Protein AF-A0AAW0KS51-F1 (afdb_monomer_lite)

InterPro domains:
  IPR001128 Cytochrome P450 [PF00067] (5-150)
  IPR036396 Cytochrome P450 superfamily [G3DSA:1.10.630.10] (1-152)
  IPR036396 Cytochrome P450 superfamily [SSF48264] (3-149)
  IPR052306 Cytochrome P450 71D [PTHR47953] (1-149)

Foldseek 3Di:
DCVVLQDLVRNDDDPSNVVVVCCCCPPQVDPVLVVVLVVLLVVLVVVLVVVVVVQPPHDDDVVVSVLLSVQLSVVCSVLVHDDPCSNVLSVLVVQLCVLVVPDDPCVVVVVPNCVCVVVVSVVSNVVSVVVNVVVVVVSVVVVVVVVVVVVD

pLDDT: mean 90.31, std 7.45, range [52.44, 97.31]

Organism: Quercus suber (NCBI:txid58331)

Structure (mmCIF, N/CA/C/O backbone):
data_AF-A0AAW0KS51-F1
#
_entry.id   AF-A0AAW0KS51-F1
#
loop_
_atom_site.group_PDB
_atom_site.id
_atom_site.type_symbol
_atom_site.label_atom_id
_atom_site.label_alt_id
_atom_site.label_comp_id
_atom_site.label_asym_id
_atom_site.label_entity_id
_atom_site.label_seq_id
_atom_site.pdbx_PDB_ins_code
_atom_site.Cartn_x
_atom_site.Cartn_y
_atom_site.Cartn_z
_atom_site.occupancy
_atom_site.B_iso_or_equiv
_atom_site.auth_seq_id
_atom_site.auth_comp_id
_atom_site.auth_asym_id
_atom_site.auth_atom_id
_atom_site.pdbx_PDB_model_num
ATOM 1 N N . MET A 1 1 ? 14.301 -4.494 -8.086 1.00 60.56 1 MET A N 1
ATOM 2 C CA . MET A 1 1 ? 13.175 -3.710 -7.550 1.00 60.56 1 MET A CA 1
ATOM 3 C C . MET A 1 1 ? 11.866 -4.490 -7.541 1.00 60.56 1 MET A C 1
ATOM 5 O O . MET A 1 1 ? 11.133 -4.382 -6.580 1.00 60.56 1 MET A O 1
ATOM 9 N N . CYS A 1 2 ? 11.551 -5.282 -8.572 1.00 71.75 2 CYS A N 1
ATOM 10 C CA . CYS A 1 2 ? 10.236 -5.938 -8.671 1.00 71.75 2 CYS A CA 1
ATOM 11 C C . CYS A 1 2 ? 10.338 -7.468 -8.703 1.00 71.75 2 CYS A C 1
ATOM 13 O O . CYS A 1 2 ? 9.654 -8.101 -9.498 1.00 71.75 2 CYS A O 1
ATOM 15 N N . TYR A 1 3 ? 11.252 -8.044 -7.910 1.00 80.56 3 TYR A N 1
ATOM 16 C CA . TYR A 1 3 ? 11.493 -9.496 -7.818 1.00 80.56 3 TYR A CA 1
ATOM 17 C C . TYR A 1 3 ? 11.541 -10.219 -9.181 1.00 80.56 3 TYR A C 1
ATOM 19 O O . TYR A 1 3 ? 10.892 -11.236 -9.388 1.00 80.56 3 TYR A O 1
ATOM 27 N N . GLY A 1 4 ? 12.267 -9.658 -10.154 1.00 79.06 4 GLY A N 1
ATOM 28 C CA . GLY A 1 4 ? 12.329 -10.233 -11.505 1.00 79.06 4 GLY A CA 1
ATOM 29 C C . GLY A 1 4 ? 11.003 -10.164 -12.275 1.00 79.06 4 GLY A C 1
ATOM 30 O O . GLY A 1 4 ? 10.691 -11.077 -13.027 1.00 79.06 4 GLY A O 1
ATOM 31 N N . ASN A 1 5 ? 10.219 -9.099 -12.076 1.00 78.50 5 ASN A N 1
ATOM 32 C CA . ASN A 1 5 ? 8.893 -8.878 -12.670 1.00 78.50 5 ASN A CA 1
ATOM 33 C C . ASN A 1 5 ? 7.836 -9.905 -12.245 1.00 78.50 5 ASN A C 1
ATOM 35 O O . ASN A 1 5 ? 6.844 -10.112 -12.937 1.00 78.50 5 ASN A O 1
ATOM 39 N N . SER A 1 6 ? 7.993 -10.502 -11.063 1.00 81.69 6 SER A N 1
ATOM 40 C CA . SER A 1 6 ? 7.001 -11.413 -10.485 1.00 81.69 6 SER A CA 1
ATOM 41 C C . SER A 1 6 ? 5.874 -10.688 -9.732 1.00 81.69 6 SER A C 1
ATOM 43 O O . SER A 1 6 ? 5.145 -11.309 -8.969 1.00 81.69 6 SER A O 1
ATOM 45 N N . GLY A 1 7 ? 5.763 -9.362 -9.847 1.00 83.12 7 GLY A N 1
ATOM 46 C CA . GLY A 1 7 ? 4.698 -8.566 -9.231 1.00 83.12 7 GLY A CA 1
ATOM 47 C C . GLY A 1 7 ? 3.655 -8.136 -10.261 1.00 83.12 7 GLY A C 1
ATOM 48 O O . GLY A 1 7 ? 3.993 -7.901 -11.413 1.00 83.12 7 GLY A O 1
ATOM 49 N N . ILE A 1 8 ? 2.395 -7.954 -9.851 1.00 88.19 8 ILE A N 1
ATOM 50 C CA . ILE A 1 8 ? 1.293 -7.613 -10.776 1.00 88.19 8 ILE A CA 1
ATOM 51 C C . ILE A 1 8 ? 1.492 -6.288 -11.542 1.00 88.19 8 ILE A C 1
ATOM 53 O O . ILE A 1 8 ? 0.947 -6.135 -12.631 1.00 88.19 8 ILE A O 1
ATOM 57 N N . VAL A 1 9 ? 2.262 -5.346 -10.984 1.00 86.44 9 VAL A N 1
ATOM 58 C CA . VAL A 1 9 ? 2.469 -4.000 -11.554 1.00 86.44 9 VAL A CA 1
ATOM 59 C C . VAL A 1 9 ? 3.377 -4.024 -12.787 1.00 86.44 9 VAL A C 1
ATOM 61 O O . VAL A 1 9 ? 3.084 -3.339 -13.758 1.00 86.44 9 VAL A O 1
ATOM 64 N N . PHE A 1 10 ? 4.448 -4.824 -12.761 1.00 86.12 10 PHE A N 1
ATOM 65 C CA . PHE A 1 10 ? 5.472 -4.863 -13.819 1.00 86.12 10 PHE A CA 1
ATOM 66 C C . PHE A 1 10 ? 5.576 -6.225 -14.520 1.00 86.12 10 PHE A C 1
ATOM 68 O O . PHE A 1 10 ? 6.444 -6.416 -15.369 1.00 86.12 10 PHE A O 1
ATOM 75 N N . ALA A 1 11 ? 4.729 -7.193 -14.157 1.00 89.94 11 ALA A N 1
ATOM 76 C CA . ALA A 1 11 ? 4.688 -8.479 -14.837 1.00 89.94 11 ALA A CA 1
ATOM 77 C C . ALA A 1 11 ? 4.209 -8.302 -16.287 1.00 89.94 11 ALA A C 1
ATOM 79 O O . ALA A 1 11 ? 3.210 -7.610 -16.513 1.00 89.94 11 ALA A O 1
ATOM 80 N N . PRO A 1 12 ? 4.868 -8.953 -17.264 1.00 91.12 12 PRO A N 1
ATOM 81 C CA . PRO A 1 12 ? 4.384 -8.966 -18.634 1.00 91.12 12 PRO A CA 1
ATOM 82 C C . PRO A 1 12 ? 3.010 -9.638 -18.695 1.00 91.12 12 PRO A C 1
ATOM 84 O O . PRO A 1 12 ? 2.682 -10.523 -17.895 1.00 91.12 12 PRO A O 1
ATOM 87 N N . TYR A 1 13 ? 2.197 -9.222 -19.660 1.00 91.88 13 TYR A N 1
ATOM 88 C CA . TYR A 1 13 ? 0.897 -9.837 -19.867 1.00 91.88 13 TYR A CA 1
ATOM 89 C C . TYR A 1 13 ? 1.054 -11.318 -20.244 1.00 91.88 13 TYR A C 1
ATOM 91 O O . TYR A 1 13 ? 1.857 -11.678 -21.100 1.00 91.88 13 TYR A O 1
ATOM 99 N N . GLY A 1 14 ? 0.268 -12.178 -19.603 1.00 93.81 14 GLY A N 1
ATOM 100 C CA . GLY A 1 14 ? 0.313 -13.623 -19.791 1.00 93.81 14 GLY A CA 1
ATOM 101 C C . GLY A 1 14 ? -0.540 -14.343 -18.754 1.00 93.81 14 GLY A C 1
ATOM 102 O O . GLY A 1 14 ? -1.277 -13.710 -17.990 1.00 93.81 14 GLY A O 1
ATOM 103 N N . ASP A 1 15 ? -0.436 -15.670 -18.700 1.00 95.50 15 ASP A N 1
ATOM 104 C CA . ASP A 1 15 ? -1.242 -16.489 -17.786 1.00 95.50 15 ASP A CA 1
ATOM 105 C C . ASP A 1 15 ? -1.038 -16.119 -16.322 1.00 95.50 15 ASP A C 1
ATOM 107 O O . ASP A 1 15 ? -2.015 -15.947 -15.592 1.00 95.50 15 ASP A O 1
ATOM 111 N N . TYR A 1 16 ? 0.213 -15.899 -15.916 1.00 92.88 16 TYR A N 1
ATOM 112 C CA . TYR A 1 16 ? 0.543 -15.459 -14.565 1.00 92.88 16 TYR A CA 1
ATOM 113 C C . TYR A 1 16 ? -0.181 -14.157 -14.194 1.00 92.88 16 TYR A C 1
ATOM 115 O O . TYR A 1 16 ? -0.902 -14.099 -13.195 1.00 92.88 16 TYR A O 1
ATOM 123 N N . TRP A 1 17 ? -0.044 -13.118 -15.024 1.00 94.75 17 TRP A N 1
ATOM 124 C CA . TRP A 1 17 ? -0.661 -11.820 -14.764 1.00 94.75 17 TRP A CA 1
ATOM 125 C C . TRP A 1 17 ? -2.191 -11.916 -14.733 1.00 94.75 17 TRP A C 1
ATOM 127 O O . TRP A 1 17 ? -2.825 -11.377 -13.823 1.00 94.75 17 TRP A O 1
ATOM 137 N N . ARG A 1 18 ? -2.796 -12.657 -15.676 1.00 95.69 18 ARG A N 1
ATOM 138 C CA . ARG A 1 18 ? -4.251 -12.881 -15.725 1.00 95.69 18 ARG A CA 1
ATOM 139 C C . ARG A 1 18 ? -4.758 -13.559 -14.454 1.00 95.69 18 ARG A C 1
ATOM 141 O O . ARG A 1 18 ? -5.756 -13.118 -13.878 1.00 95.69 18 ARG A O 1
ATOM 148 N N . GLN A 1 19 ? -4.064 -14.601 -13.997 1.00 95.31 19 GLN A N 1
ATOM 149 C CA . GLN A 1 19 ? -4.409 -15.315 -12.769 1.00 95.31 19 GLN A CA 1
ATOM 150 C C . GLN A 1 19 ? -4.272 -14.417 -11.537 1.00 95.31 19 GLN A C 1
ATOM 152 O O . GLN A 1 19 ? -5.215 -14.312 -10.750 1.00 95.31 19 GLN A O 1
ATOM 157 N N . MET A 1 20 ? -3.151 -13.705 -11.396 1.00 95.00 20 MET A N 1
ATOM 158 C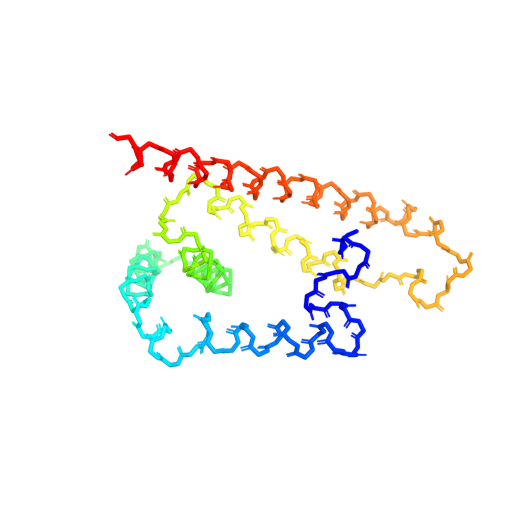 CA . MET A 1 20 ? -2.936 -12.785 -10.276 1.00 95.00 20 MET A CA 1
ATOM 159 C C . MET A 1 20 ? -3.981 -11.672 -10.243 1.00 95.00 20 MET A C 1
ATOM 161 O O . MET A 1 20 ? -4.574 -11.417 -9.194 1.00 95.00 20 MET A O 1
ATOM 165 N N . ARG A 1 21 ? -4.296 -11.068 -11.396 1.00 94.88 21 ARG A N 1
ATOM 166 C CA . ARG A 1 21 ? -5.359 -10.062 -11.510 1.00 94.88 21 ARG A CA 1
ATOM 167 C C . ARG A 1 21 ? -6.714 -10.619 -11.086 1.00 94.88 21 ARG A C 1
ATOM 169 O O . ARG A 1 21 ? -7.414 -9.972 -10.306 1.00 94.88 21 ARG A O 1
ATOM 176 N N . LYS A 1 22 ? -7.075 -11.825 -11.537 1.00 96.00 22 LYS A N 1
ATOM 177 C CA . LYS A 1 22 ? -8.324 -12.493 -11.137 1.00 96.00 22 LYS A CA 1
ATOM 178 C C . LYS A 1 22 ? -8.383 -12.721 -9.623 1.00 96.00 22 LYS A C 1
ATOM 180 O O . LYS A 1 22 ? -9.427 -12.479 -9.014 1.00 96.00 22 LYS A O 1
ATOM 185 N N . ILE A 1 23 ? -7.282 -13.141 -8.996 1.00 95.75 23 ILE A N 1
ATOM 186 C CA . ILE A 1 23 ? -7.198 -13.327 -7.537 1.00 95.75 23 ILE A CA 1
ATOM 187 C C . ILE A 1 23 ? -7.370 -11.990 -6.809 1.00 95.75 23 ILE A C 1
ATOM 189 O O . ILE A 1 23 ? -8.205 -11.900 -5.908 1.00 95.75 23 ILE A O 1
ATOM 193 N N . CYS A 1 24 ? -6.645 -10.944 -7.214 1.00 94.69 24 CYS A N 1
ATOM 194 C CA . CYS A 1 24 ? -6.753 -9.618 -6.605 1.00 94.69 24 CYS A CA 1
ATOM 195 C C . CYS A 1 24 ? -8.191 -9.089 -6.668 1.00 94.69 24 CYS A C 1
ATOM 197 O O . CYS A 1 24 ? -8.753 -8.726 -5.636 1.00 94.69 24 CYS A O 1
ATOM 199 N N . ILE A 1 25 ? -8.817 -9.118 -7.847 1.00 95.62 25 ILE A N 1
ATOM 200 C CA . ILE A 1 25 ? -10.183 -8.616 -8.034 1.00 95.62 25 ILE A CA 1
ATOM 201 C C . ILE A 1 25 ? -11.187 -9.442 -7.223 1.00 95.62 25 ILE A C 1
ATOM 203 O O . ILE A 1 25 ? -11.978 -8.888 -6.465 1.00 95.62 25 ILE A O 1
ATOM 207 N N . SER A 1 26 ? -11.142 -10.771 -7.323 1.00 95.75 26 SER A N 1
ATOM 208 C CA . SER A 1 26 ? -12.161 -11.622 -6.695 1.00 95.75 26 SER A CA 1
ATOM 209 C C . SER A 1 26 ? -12.012 -11.759 -5.177 1.00 95.75 26 SER A C 1
ATOM 211 O O . SER A 1 26 ? -13.013 -11.891 -4.475 1.00 95.75 26 SER A O 1
ATOM 213 N N . LYS A 1 27 ? -10.784 -11.750 -4.642 1.00 94.12 27 LYS A N 1
ATOM 214 C CA . LYS A 1 27 ? -10.531 -12.039 -3.219 1.00 94.12 27 LYS A CA 1
ATOM 215 C C . LYS A 1 27 ? -10.232 -10.797 -2.388 1.00 94.12 27 LYS A C 1
ATOM 217 O O . LYS A 1 27 ? -10.653 -10.751 -1.228 1.00 94.12 27 LYS A O 1
ATOM 222 N N . LEU A 1 28 ? -9.524 -9.822 -2.959 1.00 92.81 28 LEU A N 1
ATOM 223 C CA . LEU A 1 28 ? -9.029 -8.644 -2.237 1.00 92.81 28 LEU A CA 1
ATOM 224 C C . LEU A 1 28 ? -9.872 -7.395 -2.517 1.00 92.81 28 LEU A C 1
ATOM 226 O O . LEU A 1 28 ? -10.140 -6.635 -1.594 1.00 92.81 28 LEU A O 1
ATOM 230 N N . LEU A 1 29 ? -10.330 -7.217 -3.760 1.00 94.19 29 LEU A N 1
ATOM 231 C CA . LEU A 1 29 ? -11.002 -5.995 -4.223 1.00 94.19 29 LEU A CA 1
ATOM 232 C C . LEU A 1 29 ? -12.486 -6.191 -4.572 1.00 94.19 29 LEU A C 1
ATOM 234 O O . LEU A 1 29 ? -13.107 -5.302 -5.144 1.00 94.19 29 LEU A O 1
ATOM 238 N N . SER A 1 30 ? -13.081 -7.334 -4.218 1.00 96.56 30 SER A N 1
ATOM 239 C CA . SER A 1 30 ? -14.528 -7.537 -4.385 1.00 96.56 30 SER A CA 1
ATOM 240 C C . SER A 1 30 ? -15.319 -6.519 -3.556 1.00 96.56 30 SER A C 1
ATOM 242 O O . SER A 1 30 ? -14.889 -6.166 -2.456 1.00 96.56 30 SER A O 1
ATOM 244 N N . ALA A 1 31 ? -16.504 -6.113 -4.021 1.00 96.62 31 ALA A N 1
ATOM 245 C CA . ALA A 1 31 ? -17.351 -5.147 -3.312 1.00 96.62 31 ALA A CA 1
ATOM 246 C C . ALA A 1 31 ? -17.589 -5.546 -1.845 1.00 96.62 31 ALA A C 1
ATOM 248 O O . ALA A 1 31 ? -17.365 -4.747 -0.938 1.00 96.62 31 ALA A O 1
ATOM 249 N N . LYS A 1 32 ? -17.913 -6.823 -1.597 1.00 96.19 32 LYS A N 1
ATOM 250 C CA . LYS A 1 32 ? -18.082 -7.374 -0.244 1.00 96.19 32 LYS A CA 1
ATOM 251 C C . LYS A 1 32 ? -16.814 -7.237 0.608 1.00 96.19 32 LYS A C 1
ATOM 253 O O . LYS A 1 32 ? -16.891 -6.879 1.782 1.00 96.19 32 LYS A O 1
ATOM 258 N N . ARG A 1 33 ? -15.634 -7.513 0.037 1.00 95.00 33 ARG A N 1
ATOM 259 C CA . ARG A 1 33 ? -14.356 -7.371 0.755 1.00 95.00 33 ARG A CA 1
ATOM 260 C C . ARG A 1 33 ? -14.047 -5.904 1.049 1.00 95.00 33 ARG A C 1
ATOM 262 O O . ARG A 1 33 ? -13.701 -5.589 2.181 1.00 95.00 33 ARG A O 1
ATOM 269 N N . VAL A 1 34 ? -14.226 -5.010 0.080 1.00 94.38 34 VAL A N 1
ATOM 270 C CA . VAL A 1 34 ? -14.001 -3.566 0.257 1.00 94.38 34 VAL A CA 1
ATOM 271 C C . VAL A 1 34 ? -14.945 -2.987 1.313 1.00 94.38 34 VAL A C 1
ATOM 273 O O . VAL A 1 34 ? -14.511 -2.205 2.162 1.00 94.38 34 VAL A O 1
ATOM 276 N N . GLN A 1 35 ? -16.212 -3.405 1.322 1.00 95.50 35 GLN A N 1
ATOM 277 C CA . GLN A 1 35 ? -17.179 -3.023 2.354 1.00 95.50 35 GLN A CA 1
ATOM 278 C C . GLN A 1 35 ? -16.763 -3.511 3.745 1.00 95.50 35 GLN A C 1
ATOM 280 O O . GLN A 1 35 ? -16.879 -2.750 4.697 1.00 95.50 35 GLN A O 1
ATOM 285 N N . SER A 1 36 ? -16.179 -4.711 3.867 1.00 94.88 36 SER A N 1
ATOM 286 C CA . SER A 1 36 ? -15.695 -5.221 5.163 1.00 94.88 36 SER A CA 1
ATOM 287 C C . SER A 1 36 ? -14.603 -4.359 5.817 1.00 94.88 36 SER A C 1
ATOM 289 O O . SER A 1 36 ? -14.379 -4.464 7.019 1.00 94.88 36 SER A O 1
ATOM 291 N N . PHE A 1 37 ? -13.955 -3.473 5.052 1.00 94.50 37 PHE A N 1
ATOM 292 C CA . PHE A 1 37 ? -12.974 -2.509 5.555 1.00 94.50 37 PHE A CA 1
ATOM 293 C C . PHE A 1 37 ? -13.579 -1.139 5.918 1.00 94.50 37 PHE A C 1
ATOM 295 O O . PHE A 1 37 ? -12.821 -0.189 6.108 1.00 94.50 37 PHE A O 1
ATOM 302 N N . SER A 1 38 ? -14.911 -1.000 6.009 1.00 94.44 38 SER A N 1
ATOM 303 C CA . SER A 1 38 ? -15.567 0.281 6.338 1.00 94.44 38 SER A CA 1
ATOM 304 C C . SER A 1 38 ? -15.058 0.877 7.646 1.00 94.44 38 SER A C 1
ATOM 306 O O . SER A 1 38 ? -14.620 2.019 7.650 1.00 94.44 38 SER A O 1
ATOM 308 N N . ARG A 1 39 ? -14.966 0.062 8.703 1.00 94.25 39 ARG A N 1
ATOM 309 C CA . ARG A 1 39 ? -14.458 0.485 10.017 1.00 94.25 39 ARG A CA 1
ATOM 310 C C . ARG A 1 39 ? -13.041 1.056 9.957 1.00 94.25 39 ARG A C 1
ATOM 312 O O . ARG A 1 39 ? -12.737 2.013 10.653 1.00 94.25 39 ARG A O 1
ATOM 319 N N . ILE A 1 40 ? -12.175 0.487 9.111 1.00 94.69 40 ILE A N 1
ATOM 320 C CA . ILE A 1 40 ? -10.809 1.001 8.916 1.00 94.69 40 ILE A CA 1
ATOM 321 C C . ILE A 1 40 ? -10.866 2.388 8.274 1.00 94.69 40 ILE A C 1
ATOM 323 O O . ILE A 1 40 ? -10.154 3.287 8.710 1.00 94.69 40 ILE A O 1
ATOM 327 N N . ARG A 1 41 ? -11.711 2.568 7.250 1.00 94.00 41 ARG A N 1
ATOM 328 C CA . ARG A 1 41 ? -11.889 3.871 6.597 1.00 94.00 41 ARG A CA 1
ATOM 329 C C . ARG A 1 41 ? -12.458 4.904 7.557 1.00 94.00 41 ARG A C 1
ATOM 331 O O . ARG A 1 41 ? -11.911 5.991 7.624 1.00 94.00 41 ARG A O 1
ATOM 338 N N . GLU A 1 42 ? -13.501 4.559 8.302 1.00 95.88 42 GLU A N 1
ATOM 339 C CA . GLU A 1 42 ? -14.115 5.440 9.300 1.00 95.88 42 GLU A CA 1
ATOM 340 C C . GLU A 1 42 ? -13.086 5.896 10.338 1.00 95.88 42 GLU A C 1
ATOM 342 O O . GLU A 1 42 ? -12.926 7.091 10.551 1.00 95.88 42 GLU A O 1
ATOM 347 N N . GLU A 1 43 ? -12.310 4.971 10.913 1.00 95.12 43 GLU A N 1
ATOM 348 C CA . GLU A 1 43 ? -11.264 5.316 11.883 1.00 95.12 43 GLU A CA 1
ATOM 349 C C . GLU A 1 43 ? -10.214 6.261 11.275 1.00 95.12 43 GLU A C 1
ATOM 351 O O . GLU A 1 43 ? -9.842 7.265 11.879 1.00 95.12 43 GLU A O 1
ATOM 356 N N . VAL A 1 44 ? -9.713 5.959 10.074 1.00 94.31 44 VAL A N 1
ATOM 357 C CA . VAL A 1 44 ? -8.673 6.775 9.429 1.00 94.31 44 VAL A CA 1
ATOM 358 C C . VAL A 1 44 ? -9.201 8.158 9.035 1.00 94.31 44 VAL A C 1
ATOM 360 O O . VAL A 1 44 ? -8.502 9.149 9.235 1.00 94.31 44 VAL A O 1
ATOM 363 N N . VAL A 1 45 ? -10.428 8.241 8.518 1.00 95.88 45 VAL A N 1
ATOM 364 C CA . VAL A 1 45 ? -11.068 9.506 8.133 1.00 95.88 45 VAL A CA 1
ATOM 365 C C . VAL A 1 45 ? -11.386 10.356 9.361 1.00 95.88 45 VAL A C 1
ATOM 367 O O . VAL A 1 45 ? -11.116 11.551 9.336 1.00 95.88 45 VAL A O 1
ATOM 370 N N . ASN A 1 46 ? -11.869 9.762 10.453 1.00 97.31 46 ASN A N 1
ATOM 371 C CA . ASN A 1 46 ? -12.119 10.499 11.693 1.00 97.31 46 ASN A CA 1
ATOM 372 C C . ASN A 1 46 ? -10.828 11.117 12.246 1.00 97.31 46 ASN A C 1
ATOM 374 O O . ASN A 1 46 ? -10.809 12.303 12.554 1.00 97.31 46 ASN A O 1
ATOM 378 N N . ASN A 1 47 ? -9.723 10.359 12.262 1.00 94.88 47 ASN A N 1
ATOM 379 C CA . ASN A 1 47 ? -8.411 10.889 12.656 1.00 94.88 47 ASN A CA 1
ATOM 380 C C . ASN A 1 47 ? -7.938 12.031 11.734 1.00 94.88 47 ASN A C 1
ATOM 382 O O . ASN A 1 47 ? -7.262 12.960 12.178 1.00 94.88 47 ASN A O 1
ATOM 386 N N . LEU A 1 48 ? -8.253 11.960 10.435 1.00 96.19 48 LEU A N 1
ATOM 387 C CA . LEU A 1 48 ? -7.940 13.027 9.485 1.00 96.19 48 LEU A CA 1
ATOM 388 C C . LEU A 1 48 ? -8.741 14.297 9.797 1.00 96.19 48 LEU A C 1
ATOM 390 O O . LEU A 1 48 ? -8.149 15.372 9.859 1.00 96.19 48 LEU A O 1
ATOM 394 N N . VAL A 1 49 ? -10.053 14.171 10.009 1.00 96.88 49 VAL A N 1
ATOM 395 C CA . VAL A 1 49 ? -10.941 15.294 10.352 1.00 96.88 49 VAL A CA 1
ATOM 396 C C . VAL A 1 49 ? -10.505 15.940 11.663 1.00 96.88 49 VAL A C 1
ATOM 398 O O . VAL A 1 49 ? -10.317 17.151 11.694 1.00 96.88 49 VAL A O 1
ATOM 401 N N . GLU A 1 50 ? -10.248 15.141 12.699 1.00 96.88 50 GLU A N 1
ATOM 402 C CA . GLU A 1 50 ? -9.740 15.620 13.989 1.00 96.88 50 GLU A CA 1
ATOM 403 C C . GLU A 1 50 ? -8.401 16.359 13.831 1.00 96.88 50 GLU A C 1
ATOM 405 O O . GLU A 1 50 ? -8.196 17.446 14.366 1.00 96.88 50 GLU A O 1
ATOM 410 N N . SER A 1 51 ? -7.480 15.819 13.026 1.00 95.56 51 SER A N 1
ATOM 411 C CA . SER A 1 51 ? -6.206 16.490 12.762 1.00 95.56 51 SER A CA 1
ATOM 412 C C . SER A 1 51 ? -6.375 17.828 12.035 1.00 95.56 51 SER A C 1
ATOM 414 O O . SER A 1 51 ? -5.560 18.728 12.244 1.00 95.56 51 SER A O 1
ATOM 416 N N . ILE A 1 52 ? -7.380 17.954 11.164 1.00 96.06 52 ILE A N 1
ATOM 417 C CA . ILE A 1 52 ? -7.692 19.204 10.462 1.00 96.06 52 ILE A CA 1
ATOM 418 C C . ILE A 1 52 ? -8.333 20.203 11.427 1.00 96.06 52 ILE A C 1
ATOM 420 O O . ILE A 1 52 ? -7.888 21.346 11.460 1.00 96.06 52 ILE A O 1
ATOM 424 N N . SER A 1 53 ? -9.304 19.782 12.243 1.00 95.69 53 SER A N 1
ATOM 425 C CA . SER A 1 53 ? -9.964 20.669 13.211 1.00 95.69 53 SER A CA 1
ATOM 426 C C . SER A 1 53 ? -8.988 21.224 14.245 1.00 95.69 53 SER A C 1
ATOM 428 O O . SER A 1 53 ? -9.080 22.386 14.611 1.00 95.69 53 SER A O 1
ATOM 430 N N . LEU A 1 54 ? -7.999 20.429 14.666 1.00 96.19 54 LEU A N 1
ATOM 431 C CA . LEU A 1 54 ? -6.939 20.878 15.578 1.00 96.19 54 LEU A CA 1
ATOM 432 C C . LEU A 1 54 ? -5.924 21.838 14.934 1.00 96.19 54 LEU A C 1
ATOM 434 O O . LEU A 1 54 ? -5.087 22.394 15.638 1.00 96.19 54 LEU A O 1
ATOM 438 N N . SER A 1 55 ? -5.955 22.008 13.610 1.00 94.44 55 SER A N 1
ATOM 439 C CA . SER A 1 55 ? -5.041 22.891 12.872 1.00 94.44 55 SER A CA 1
ATOM 440 C C . SER A 1 55 ? -5.689 24.237 12.519 1.00 94.44 55 SER A C 1
ATOM 442 O O . SER A 1 55 ? -5.276 24.883 11.556 1.00 94.44 55 SER A O 1
ATOM 444 N N . GLU A 1 56 ? -6.726 24.649 13.252 1.00 93.12 56 GLU A N 1
ATOM 445 C CA . GLU A 1 56 ? -7.422 25.914 13.016 1.00 93.12 56 GLU A CA 1
ATOM 446 C C . GLU A 1 56 ? -6.450 27.105 13.043 1.00 93.12 56 GLU A C 1
ATOM 448 O O . GLU A 1 56 ? -5.569 27.203 13.896 1.00 93.12 56 GLU A O 1
ATOM 453 N N . GLY A 1 57 ? -6.576 27.994 12.056 1.00 92.12 57 GLY A N 1
ATOM 454 C CA . GLY A 1 57 ? -5.705 29.162 11.910 1.00 92.12 57 GLY A CA 1
ATOM 455 C C . GLY A 1 57 ? -4.289 28.868 11.394 1.00 92.12 57 GLY A C 1
ATOM 456 O O . GLY A 1 57 ? -3.532 29.811 11.171 1.00 92.12 57 GLY A O 1
ATOM 457 N N . VAL A 1 58 ? -3.923 27.602 11.149 1.00 95.50 58 VAL A N 1
ATOM 458 C CA . VAL A 1 58 ? -2.596 27.214 10.644 1.00 95.50 58 VAL A CA 1
ATOM 459 C C . VAL A 1 58 ? -2.699 26.660 9.217 1.00 95.50 58 VAL A C 1
ATOM 461 O O . VAL A 1 58 ? -3.490 25.749 8.966 1.00 95.50 58 VAL A O 1
ATOM 464 N N . PRO A 1 59 ? -1.883 27.140 8.258 1.00 95.38 59 PRO A N 1
ATOM 465 C CA . PRO A 1 59 ? -1.812 26.541 6.930 1.00 95.38 59 PRO A CA 1
ATOM 466 C C . PRO A 1 59 ? -1.406 25.063 7.000 1.00 95.38 59 PRO A C 1
ATOM 468 O O . PRO A 1 59 ? -0.389 24.711 7.599 1.00 95.38 59 PRO A O 1
ATOM 471 N N . ILE A 1 60 ? -2.176 24.191 6.346 1.00 96.00 60 ILE A N 1
ATOM 472 C CA . ILE A 1 60 ? -1.903 22.749 6.298 1.00 96.00 60 ILE A CA 1
ATOM 473 C C . ILE A 1 60 ? -1.676 22.253 4.871 1.00 96.00 60 ILE A C 1
ATOM 475 O O . ILE A 1 60 ? -2.338 22.676 3.925 1.00 96.00 60 ILE A O 1
ATOM 479 N N . ASN A 1 61 ? -0.793 21.264 4.721 1.00 96.00 61 ASN A N 1
ATOM 480 C CA . ASN A 1 61 ? -0.659 20.513 3.476 1.00 96.00 61 ASN A CA 1
ATOM 481 C C . ASN A 1 61 ? -1.723 19.405 3.412 1.00 96.00 61 ASN A C 1
ATOM 483 O O . ASN A 1 61 ? -1.515 18.280 3.879 1.00 96.00 61 ASN A O 1
ATOM 487 N N . LEU A 1 62 ? -2.887 19.732 2.849 1.00 95.50 62 LEU A N 1
ATOM 488 C CA . LEU A 1 62 ? -4.000 18.788 2.742 1.00 95.50 62 LEU A CA 1
ATOM 489 C C . LEU A 1 62 ? -3.659 17.580 1.855 1.00 95.50 62 LEU A C 1
ATOM 491 O O . LEU A 1 62 ? -4.012 16.452 2.198 1.00 95.50 62 LEU A O 1
ATOM 495 N N . SER A 1 63 ? -2.919 17.793 0.764 1.00 95.44 63 SER A N 1
ATOM 496 C CA . SER A 1 63 ? -2.487 16.725 -0.146 1.00 95.44 63 SER A CA 1
ATOM 497 C C . SER A 1 63 ? -1.656 15.666 0.576 1.00 95.44 63 SER A C 1
ATOM 499 O O . SER A 1 63 ? -1.872 14.469 0.388 1.00 95.44 63 SER A O 1
ATOM 501 N N . GLU A 1 64 ? -0.746 16.083 1.458 1.00 93.75 64 GLU A N 1
ATOM 502 C CA . GLU A 1 64 ? 0.049 15.158 2.264 1.00 93.75 64 GLU A CA 1
ATOM 503 C C . GLU A 1 64 ? -0.801 14.390 3.282 1.00 93.75 64 GLU A C 1
ATOM 505 O O . GLU A 1 64 ? -0.644 13.173 3.420 1.00 93.75 64 GLU A O 1
ATOM 510 N N . LYS A 1 65 ? -1.744 15.063 3.952 1.00 94.69 65 LYS A N 1
ATOM 511 C CA . LYS A 1 65 ? -2.656 14.408 4.902 1.00 94.69 65 LYS A CA 1
ATOM 512 C C . LYS A 1 65 ? -3.567 13.379 4.214 1.00 94.69 65 LYS A C 1
ATOM 514 O O . LYS A 1 65 ? -3.737 12.271 4.733 1.00 94.69 65 LYS A O 1
ATOM 519 N N . ILE A 1 66 ? -4.112 13.699 3.036 1.00 95.25 66 ILE A N 1
ATOM 520 C CA . ILE A 1 66 ? -4.942 12.779 2.235 1.00 95.25 66 ILE A CA 1
ATOM 521 C C . ILE A 1 66 ? -4.109 11.602 1.725 1.00 95.25 66 ILE A C 1
ATOM 523 O O . ILE A 1 66 ? -4.546 10.452 1.840 1.00 95.25 66 ILE A O 1
ATOM 527 N N . PHE A 1 67 ? -2.903 11.863 1.207 1.00 94.12 67 PHE A N 1
ATOM 528 C CA . PHE A 1 67 ? -1.972 10.816 0.784 1.00 94.12 67 PHE A CA 1
ATOM 529 C C . PHE A 1 67 ? -1.731 9.842 1.938 1.00 94.12 67 PHE A C 1
ATOM 531 O O . PHE A 1 67 ? -1.995 8.645 1.814 1.00 94.12 67 PHE A O 1
ATOM 538 N N . PHE A 1 68 ? -1.318 10.358 3.098 1.00 94.38 68 PHE A N 1
ATOM 539 C CA . PHE A 1 68 ? -1.028 9.525 4.257 1.00 94.38 68 PHE A CA 1
ATOM 540 C C . PHE A 1 68 ? -2.237 8.673 4.670 1.00 94.38 68 PHE A C 1
ATOM 542 O O . PHE A 1 68 ? -2.109 7.463 4.848 1.00 94.38 68 PHE A O 1
ATOM 549 N N . SER A 1 69 ? -3.424 9.280 4.743 1.00 94.88 69 SER A N 1
ATOM 550 C CA . SER A 1 69 ? -4.673 8.606 5.125 1.00 94.88 69 SER A CA 1
ATOM 551 C C . SER A 1 69 ? -5.073 7.500 4.139 1.00 94.88 69 SER A C 1
ATOM 553 O O . SER A 1 69 ? -5.464 6.398 4.538 1.00 94.88 69 SER A O 1
ATOM 555 N N . THR A 1 70 ? -4.910 7.743 2.839 1.00 94.75 70 THR A N 1
ATOM 556 C CA . THR A 1 70 ? -5.234 6.770 1.785 1.00 94.75 70 THR A CA 1
ATOM 557 C C . THR A 1 70 ? -4.332 5.539 1.870 1.00 94.75 70 THR A C 1
ATOM 559 O O . THR A 1 70 ? -4.813 4.403 1.912 1.00 94.75 70 THR A O 1
ATOM 562 N N . TYR A 1 71 ? -3.016 5.747 1.966 1.00 94.75 71 TYR A N 1
ATOM 563 C CA . TYR A 1 71 ? -2.057 4.644 2.046 1.00 94.75 71 TYR A CA 1
ATOM 564 C C . TYR A 1 71 ? -2.091 3.934 3.404 1.00 94.75 71 TYR A C 1
ATOM 566 O O . TYR A 1 71 ? -1.933 2.715 3.454 1.00 94.75 71 TYR A O 1
ATOM 574 N N . CYS A 1 72 ? -2.385 4.651 4.490 1.00 94.06 72 CYS A N 1
ATOM 575 C CA . CYS A 1 72 ? -2.670 4.070 5.802 1.00 94.06 72 CYS A CA 1
ATOM 576 C C . CYS A 1 72 ? -3.864 3.103 5.734 1.00 94.06 72 CYS A C 1
ATOM 578 O O . CYS A 1 72 ? -3.768 1.958 6.182 1.00 94.06 72 CYS A O 1
ATOM 580 N N . THR A 1 73 ? -4.962 3.526 5.100 1.00 94.44 73 THR A N 1
ATOM 581 C CA . THR A 1 73 ? -6.150 2.687 4.889 1.00 94.44 73 THR A CA 1
ATOM 582 C C . THR A 1 73 ? -5.798 1.413 4.120 1.00 94.44 73 THR A C 1
ATOM 584 O O . THR A 1 73 ? -6.138 0.314 4.561 1.00 94.44 73 THR A O 1
ATOM 587 N N . ALA A 1 74 ? -5.082 1.537 2.997 1.00 94.00 74 ALA A N 1
ATOM 588 C CA . ALA A 1 74 ? -4.671 0.393 2.182 1.00 94.00 74 ALA A CA 1
ATOM 589 C C . ALA A 1 74 ? -3.738 -0.563 2.949 1.00 94.00 74 ALA A C 1
ATOM 591 O O . ALA A 1 74 ? -3.924 -1.781 2.913 1.00 94.00 74 ALA A O 1
ATOM 592 N N . PHE A 1 75 ? -2.776 -0.019 3.698 1.00 94.06 75 PHE A N 1
ATOM 593 C CA . PHE A 1 75 ? -1.845 -0.784 4.525 1.00 94.06 75 PHE A CA 1
ATOM 594 C C . PHE A 1 75 ? -2.571 -1.579 5.617 1.00 94.06 75 PHE A C 1
ATOM 596 O O . PHE A 1 75 ? -2.365 -2.787 5.756 1.00 94.06 75 PHE A O 1
ATOM 603 N N . ARG A 1 76 ? -3.486 -0.933 6.351 1.00 93.50 76 ARG A N 1
ATOM 604 C CA . ARG A 1 76 ? -4.305 -1.596 7.375 1.00 93.50 76 ARG A CA 1
ATOM 605 C C . ARG A 1 76 ? -5.234 -2.644 6.776 1.00 93.50 76 ARG A C 1
ATOM 607 O O . ARG A 1 76 ? -5.375 -3.710 7.368 1.00 93.50 76 ARG A O 1
ATOM 614 N N . ALA A 1 77 ? -5.825 -2.383 5.611 1.00 93.38 77 ALA A N 1
ATOM 615 C CA . ALA A 1 77 ? -6.660 -3.357 4.912 1.00 93.38 77 ALA A CA 1
ATOM 616 C C . ALA A 1 77 ? -5.859 -4.603 4.485 1.00 93.38 77 ALA A C 1
ATOM 618 O O . ALA A 1 77 ? -6.352 -5.722 4.616 1.00 93.38 77 ALA A O 1
ATOM 619 N N . ALA A 1 78 ? -4.612 -4.427 4.034 1.00 91.81 78 ALA A N 1
ATOM 620 C CA . ALA A 1 78 ? -3.737 -5.529 3.637 1.00 91.81 78 ALA A CA 1
ATOM 621 C C . ALA A 1 78 ? -3.222 -6.354 4.832 1.00 91.81 78 ALA A C 1
ATOM 623 O O . ALA A 1 78 ? -3.125 -7.578 4.748 1.00 91.81 78 ALA A O 1
ATOM 624 N N . ILE A 1 79 ? -2.892 -5.700 5.949 1.00 90.06 79 ILE A N 1
ATOM 625 C CA . ILE A 1 79 ? -2.296 -6.349 7.133 1.00 90.06 79 ILE A CA 1
ATOM 626 C C . ILE A 1 79 ? -3.359 -6.857 8.110 1.00 90.06 79 ILE A C 1
ATOM 628 O O . ILE A 1 79 ? -3.108 -7.785 8.877 1.00 90.06 79 ILE A O 1
ATOM 632 N N . GLY A 1 80 ? -4.547 -6.256 8.096 1.00 86.81 80 GLY A N 1
ATOM 633 C CA . GLY A 1 80 ? -5.674 -6.594 8.964 1.00 86.81 80 GLY A CA 1
ATOM 634 C C . GLY A 1 80 ? -5.587 -6.024 10.383 1.00 86.81 80 GLY A C 1
ATOM 635 O O . GLY A 1 80 ? -6.422 -6.363 11.217 1.00 86.81 80 GLY A O 1
ATOM 636 N N . LYS A 1 81 ? -4.583 -5.193 10.692 1.00 83.56 81 LYS A N 1
ATOM 637 C CA . LYS A 1 81 ? -4.432 -4.521 11.995 1.00 83.56 81 LYS A CA 1
ATOM 638 C C . LYS A 1 81 ? -3.551 -3.277 11.884 1.00 83.56 81 LYS A C 1
ATOM 640 O O . LYS A 1 81 ? -2.680 -3.205 11.018 1.00 83.56 81 LYS A O 1
ATOM 645 N N . LYS A 1 82 ? -3.710 -2.358 12.838 1.00 84.94 82 LYS A N 1
ATOM 646 C CA . LYS A 1 82 ? -2.740 -1.287 13.098 1.00 84.94 82 LYS A CA 1
ATOM 647 C C . LYS A 1 82 ? -1.409 -1.903 13.540 1.00 84.94 82 LYS A C 1
ATOM 649 O O . LYS A 1 82 ? -1.388 -2.867 14.313 1.00 84.94 82 LYS A O 1
ATOM 654 N N . CYS A 1 83 ? -0.291 -1.385 13.041 1.00 86.94 83 CYS A N 1
ATOM 655 C CA . CYS A 1 83 ? 1.033 -1.839 13.463 1.00 86.94 83 CYS A CA 1
ATOM 656 C C . CYS A 1 83 ? 2.065 -0.708 13.446 1.00 86.94 83 CYS A C 1
ATOM 658 O O . CYS A 1 83 ? 1.868 0.322 12.805 1.00 86.94 83 CYS A O 1
ATOM 660 N N . LYS A 1 84 ? 3.186 -0.922 14.145 1.00 90.62 84 LYS A N 1
ATOM 661 C CA . LYS A 1 84 ? 4.255 0.076 14.313 1.00 90.62 84 LYS A CA 1
ATOM 662 C C . LYS A 1 84 ? 4.884 0.553 12.997 1.00 90.62 84 LYS A C 1
ATOM 664 O O . LYS A 1 84 ? 5.393 1.662 12.944 1.00 90.62 84 LYS A O 1
ATOM 669 N N . TYR A 1 85 ? 4.816 -0.262 11.944 1.00 92.69 85 TYR A N 1
ATOM 670 C CA . TYR A 1 85 ? 5.438 0.037 10.654 1.00 92.69 85 TYR A CA 1
ATOM 671 C C . TYR A 1 85 ? 4.596 0.947 9.754 1.00 92.69 85 TYR A C 1
ATOM 673 O O . TYR A 1 85 ? 5.064 1.326 8.693 1.00 92.69 85 TYR A O 1
ATOM 681 N N . GLU A 1 86 ? 3.367 1.299 10.135 1.00 90.75 86 GLU A N 1
ATOM 682 C CA . GLU A 1 86 ? 2.428 2.019 9.265 1.00 90.75 86 GLU A CA 1
ATOM 683 C C . GLU A 1 86 ? 2.983 3.344 8.733 1.00 90.75 86 GLU A C 1
ATOM 685 O O . GLU A 1 86 ? 3.022 3.550 7.523 1.00 90.75 86 GLU A O 1
ATOM 690 N N . LYS A 1 87 ? 3.474 4.220 9.620 1.00 92.12 87 LYS A N 1
ATOM 691 C CA . LYS A 1 87 ? 4.025 5.520 9.208 1.00 92.12 87 LYS A CA 1
ATOM 692 C C . LYS A 1 87 ? 5.267 5.360 8.330 1.00 92.12 87 LYS A C 1
ATOM 694 O O . LYS A 1 87 ? 5.383 6.013 7.296 1.00 92.12 87 LYS A O 1
ATOM 699 N N . GLU A 1 88 ? 6.175 4.476 8.741 1.00 95.06 88 GLU A N 1
ATOM 700 C CA . GLU A 1 88 ? 7.424 4.209 8.025 1.00 95.06 88 GLU A CA 1
ATOM 701 C C . GLU A 1 88 ? 7.150 3.620 6.637 1.00 95.06 88 GLU A C 1
ATOM 703 O O . GLU A 1 88 ? 7.703 4.090 5.649 1.00 95.06 88 GLU A O 1
ATOM 708 N N . PHE A 1 89 ? 6.240 2.651 6.539 1.00 93.62 89 PHE A N 1
ATOM 709 C CA . PHE A 1 89 ? 5.879 2.012 5.279 1.00 93.62 89 PHE A CA 1
ATOM 710 C C . PHE A 1 89 ? 5.236 3.000 4.305 1.00 93.62 89 PHE A C 1
ATOM 712 O O . PHE A 1 89 ? 5.625 3.044 3.144 1.00 93.62 89 PHE A O 1
ATOM 719 N N . VAL A 1 90 ? 4.294 3.833 4.763 1.00 9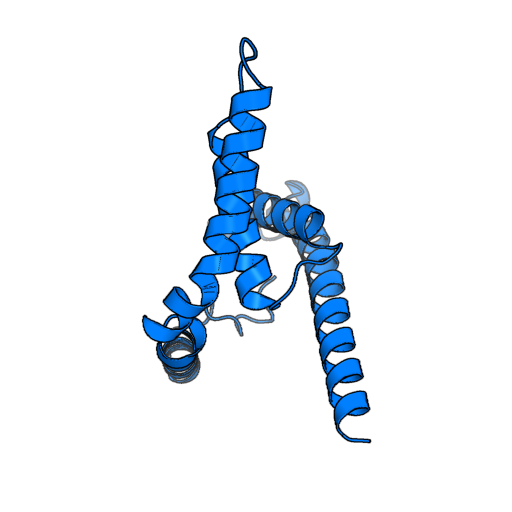3.69 90 VAL A N 1
ATOM 720 C CA . VAL A 1 90 ? 3.668 4.857 3.907 1.00 93.69 90 VAL A CA 1
ATOM 721 C C . VAL A 1 90 ? 4.705 5.860 3.389 1.00 93.69 90 VAL A C 1
ATOM 723 O O . VAL A 1 90 ? 4.660 6.238 2.218 1.00 93.69 90 VAL A O 1
ATOM 726 N N . SER A 1 91 ? 5.674 6.245 4.224 1.00 94.62 91 SER A N 1
ATOM 727 C CA . SER A 1 91 ? 6.788 7.107 3.810 1.00 94.62 91 SER A CA 1
ATOM 728 C C . SER A 1 91 ? 7.679 6.438 2.756 1.00 94.62 91 SER A C 1
ATOM 730 O O . SER A 1 91 ? 7.972 7.039 1.725 1.00 94.62 91 SER A O 1
ATOM 732 N N . LEU A 1 92 ? 8.033 5.161 2.948 1.00 95.12 92 LEU A N 1
ATOM 733 C CA . LEU A 1 92 ? 8.814 4.392 1.971 1.00 95.12 92 LEU A CA 1
ATOM 734 C C . LEU A 1 92 ? 8.075 4.226 0.638 1.00 95.12 92 LEU A C 1
ATOM 736 O O . LEU A 1 92 ? 8.701 4.285 -0.416 1.00 95.12 92 LEU A O 1
ATOM 740 N N . ILE A 1 93 ? 6.750 4.059 0.663 1.00 92.19 93 ILE A N 1
ATOM 741 C CA . ILE A 1 93 ? 5.930 4.018 -0.554 1.00 92.19 93 ILE A CA 1
ATOM 742 C C . ILE A 1 93 ? 5.954 5.367 -1.280 1.00 92.19 93 ILE A C 1
ATOM 744 O O . ILE A 1 93 ? 6.125 5.391 -2.497 1.00 92.19 93 ILE A O 1
ATOM 748 N N . LYS A 1 94 ? 5.843 6.489 -0.554 1.00 93.56 94 LYS A N 1
ATOM 749 C CA . LYS A 1 94 ? 5.995 7.835 -1.133 1.00 93.56 94 LYS A CA 1
ATOM 750 C C . LYS A 1 94 ? 7.361 7.989 -1.803 1.00 93.56 94 LYS A C 1
ATOM 752 O O . LYS A 1 94 ? 7.424 8.405 -2.952 1.00 93.56 94 LYS A O 1
ATOM 757 N N . GLU A 1 95 ? 8.433 7.585 -1.122 1.00 93.31 95 GLU A N 1
ATOM 758 C CA . GLU A 1 95 ? 9.798 7.620 -1.658 1.00 93.31 95 GLU A CA 1
ATOM 759 C C . GLU A 1 95 ? 9.951 6.727 -2.901 1.00 93.31 95 GLU A C 1
ATOM 761 O O . GLU A 1 95 ? 10.527 7.164 -3.894 1.00 93.31 95 GLU A O 1
ATOM 766 N N . MET A 1 96 ? 9.378 5.516 -2.901 1.00 89.94 96 MET A N 1
ATOM 767 C CA . MET A 1 96 ? 9.368 4.646 -4.084 1.00 89.94 96 MET A CA 1
ATOM 768 C C . MET A 1 96 ? 8.664 5.288 -5.278 1.00 89.94 96 MET A C 1
ATOM 770 O O . MET A 1 96 ? 9.175 5.177 -6.387 1.00 89.94 96 MET A O 1
ATOM 774 N N . PHE A 1 97 ? 7.514 5.941 -5.080 1.00 88.62 97 PHE A N 1
ATOM 775 C CA . PHE A 1 97 ? 6.814 6.624 -6.172 1.00 88.62 97 PHE A CA 1
ATOM 776 C C . PHE A 1 97 ? 7.594 7.830 -6.688 1.00 88.62 97 PHE A C 1
ATOM 778 O O . PHE A 1 97 ? 7.692 8.003 -7.898 1.00 88.62 97 PHE A O 1
ATOM 785 N N . THR A 1 98 ? 8.192 8.623 -5.797 1.00 90.69 98 THR A N 1
ATOM 786 C CA . THR A 1 98 ? 9.033 9.758 -6.194 1.00 90.69 98 THR A CA 1
ATOM 787 C C . THR A 1 98 ? 10.244 9.296 -7.001 1.00 90.69 98 THR A C 1
ATOM 789 O O . THR A 1 98 ? 10.530 9.867 -8.046 1.00 90.69 98 THR A O 1
ATOM 792 N N . LEU A 1 99 ? 10.940 8.247 -6.550 1.00 88.81 99 LEU A N 1
ATOM 793 C CA . LEU A 1 99 ? 12.120 7.720 -7.239 1.00 88.81 99 LEU A CA 1
ATOM 794 C C . LEU A 1 99 ? 11.762 6.965 -8.524 1.00 88.81 99 LEU A C 1
ATOM 796 O O . LEU A 1 99 ? 12.492 7.062 -9.500 1.00 88.81 99 LEU A O 1
ATOM 800 N N . GLY A 1 100 ? 10.662 6.211 -8.530 1.00 82.88 100 GLY A N 1
ATOM 801 C CA . GLY A 1 100 ? 10.221 5.432 -9.690 1.00 82.88 100 GLY A CA 1
ATOM 802 C C . GLY A 1 100 ? 9.531 6.262 -10.773 1.00 82.88 100 GLY A C 1
ATOM 803 O O . GLY A 1 100 ? 9.487 5.833 -11.918 1.00 82.88 100 GLY A O 1
ATOM 804 N N . GLY A 1 101 ? 8.983 7.427 -10.418 1.00 81.88 101 GLY A N 1
ATOM 805 C CA . GLY A 1 101 ? 8.453 8.410 -11.366 1.00 81.88 101 GLY A CA 1
ATOM 806 C C . GLY A 1 101 ? 9.472 9.474 -11.780 1.00 81.88 101 GLY A C 1
ATOM 807 O O . GLY A 1 101 ? 9.168 10.290 -12.648 1.00 81.88 101 GLY A O 1
ATOM 808 N N . ALA A 1 102 ? 10.656 9.498 -11.160 1.00 80.88 102 ALA A N 1
ATOM 809 C CA . ALA A 1 102 ? 11.735 10.377 -11.581 1.00 80.88 102 ALA A CA 1
ATOM 810 C C . ALA A 1 102 ? 12.225 9.967 -12.973 1.00 80.88 102 ALA A C 1
ATOM 812 O O . ALA A 1 102 ? 12.233 8.791 -13.327 1.00 80.88 102 ALA A O 1
ATOM 813 N N . PHE A 1 103 ? 12.652 10.953 -13.756 1.00 70.31 103 PHE A N 1
ATOM 814 C CA . PHE A 1 103 ? 13.237 10.707 -15.064 1.00 70.31 103 PHE A CA 1
ATOM 815 C C . PHE A 1 103 ? 14.510 9.858 -14.922 1.00 70.31 103 PHE A C 1
ATOM 817 O O . PHE A 1 103 ? 15.517 10.338 -14.397 1.00 70.31 103 PHE A O 1
ATOM 824 N N . ASP A 1 104 ? 14.466 8.606 -15.384 1.00 72.06 104 ASP A N 1
ATOM 825 C CA . ASP A 1 104 ? 15.615 7.702 -15.364 1.00 72.06 104 ASP A CA 1
ATOM 826 C C . ASP A 1 104 ? 16.208 7.589 -16.778 1.00 72.06 104 ASP A C 1
ATOM 828 O O . ASP A 1 104 ? 15.647 6.972 -17.682 1.00 72.06 104 ASP A O 1
ATOM 832 N N . LEU A 1 105 ? 17.375 8.205 -16.987 1.00 71.25 105 LEU A N 1
ATOM 833 C CA . LEU A 1 105 ? 18.119 8.163 -18.257 1.00 71.25 105 LEU A CA 1
ATOM 834 C C . LEU A 1 105 ? 18.349 6.738 -18.811 1.00 71.25 105 LEU A C 1
ATOM 836 O O . LEU A 1 105 ? 18.246 6.561 -20.026 1.00 71.25 105 LEU A O 1
ATOM 840 N N . PRO A 1 106 ? 18.637 5.713 -17.983 1.00 77.19 106 PRO A N 1
ATOM 841 C CA . PRO A 1 106 ? 18.715 4.321 -18.415 1.00 77.19 106 PRO A CA 1
ATOM 842 C C . PRO A 1 106 ? 17.460 3.763 -19.094 1.00 77.19 106 PRO A C 1
ATOM 844 O O . PRO A 1 106 ? 17.603 2.827 -19.881 1.00 77.19 106 PRO A O 1
ATOM 847 N N . ASP A 1 107 ? 16.268 4.300 -18.815 1.00 77.75 107 ASP A N 1
ATOM 848 C CA . ASP A 1 107 ? 15.027 3.836 -19.450 1.00 77.75 107 ASP A CA 1
ATOM 849 C C . ASP A 1 107 ? 14.944 4.284 -20.919 1.00 77.75 107 ASP A C 1
ATOM 851 O O . ASP A 1 107 ? 14.390 3.572 -21.756 1.00 77.75 107 ASP A O 1
ATOM 855 N N . PHE A 1 108 ? 15.564 5.421 -21.255 1.00 79.12 108 PHE A N 1
ATOM 856 C CA . PHE A 1 108 ? 15.656 5.947 -22.624 1.00 79.12 108 PHE A CA 1
ATOM 857 C C . PHE A 1 108 ? 16.926 5.500 -23.349 1.00 79.12 108 PHE A C 1
ATOM 859 O O . PHE A 1 108 ? 16.917 5.307 -24.564 1.00 79.12 108 PHE A O 1
ATOM 866 N N . PHE A 1 109 ? 18.016 5.301 -22.605 1.00 83.38 109 PHE A N 1
ATOM 867 C CA . PHE A 1 109 ? 19.312 4.882 -23.129 1.00 83.38 109 PHE A CA 1
ATOM 868 C C . PHE A 1 109 ? 19.774 3.593 -22.434 1.00 83.38 109 PHE A C 1
ATOM 870 O O . PHE A 1 109 ? 20.636 3.635 -21.549 1.00 83.38 109 PHE A O 1
ATOM 877 N N . PRO A 1 110 ? 19.256 2.417 -22.845 1.00 80.12 110 PRO A N 1
ATOM 878 C CA . PRO A 1 110 ? 19.545 1.140 -22.187 1.00 80.12 110 PRO A CA 1
ATOM 879 C C . PRO A 1 110 ? 21.020 0.724 -22.224 1.00 80.12 110 PRO A C 1
ATOM 881 O O . PRO A 1 110 ? 21.432 -0.153 -21.464 1.00 80.12 110 PRO A O 1
ATOM 884 N N . SER A 1 111 ? 21.826 1.325 -23.100 1.00 84.94 111 SER A N 1
ATOM 885 C CA . SER A 1 111 ? 23.280 1.149 -23.151 1.00 84.94 111 SER A CA 1
ATOM 886 C C . SER A 1 111 ? 24.012 1.901 -22.028 1.00 84.94 111 SER A C 1
ATOM 888 O O . SER A 1 111 ? 25.106 1.501 -21.639 1.00 84.94 111 SER A O 1
ATOM 890 N N . LEU A 1 112 ? 23.397 2.933 -21.439 1.00 83.00 112 LEU A N 1
ATOM 891 C CA . LEU A 1 112 ? 23.985 3.819 -20.427 1.00 83.00 112 LEU A CA 1
ATOM 892 C C . LEU A 1 112 ? 23.446 3.540 -19.013 1.00 83.00 112 LEU A C 1
ATOM 894 O O . LEU A 1 112 ? 23.235 4.447 -18.209 1.00 83.00 1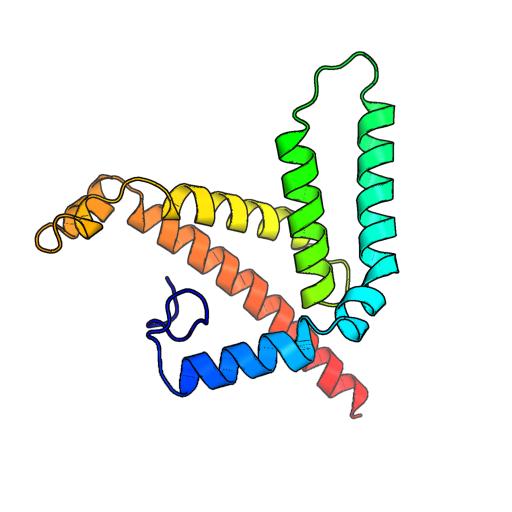12 LEU A O 1
ATOM 898 N N . LYS A 1 113 ? 23.261 2.261 -18.653 1.00 78.75 113 LYS A N 1
ATOM 899 C CA . LYS A 1 113 ? 22.724 1.841 -17.335 1.00 78.75 113 LYS A CA 1
ATOM 900 C C . LYS A 1 113 ? 23.533 2.321 -16.127 1.00 78.75 113 LYS A C 1
ATOM 902 O O . LYS A 1 113 ? 23.009 2.312 -15.011 1.00 78.75 113 LYS A O 1
ATOM 907 N N . PHE A 1 114 ? 24.798 2.698 -16.319 1.00 81.69 114 PHE A N 1
ATOM 908 C CA . PHE A 1 114 ? 25.628 3.259 -15.253 1.00 81.69 114 PHE A CA 1
ATOM 909 C C . PHE A 1 114 ? 25.152 4.657 -14.822 1.00 81.69 114 PHE A C 1
ATOM 911 O O . PHE A 1 114 ? 25.353 5.023 -13.667 1.00 81.69 114 PHE A O 1
ATOM 918 N N . LEU A 1 115 ? 24.452 5.403 -15.692 1.00 78.88 115 LEU A N 1
ATOM 919 C CA . LEU A 1 115 ? 23.934 6.737 -15.373 1.00 78.88 115 LEU A CA 1
ATOM 920 C C . LEU A 1 115 ? 22.947 6.709 -14.206 1.00 78.88 115 LEU A C 1
ATOM 922 O O . LEU A 1 115 ? 23.023 7.574 -13.345 1.00 78.88 115 LEU A O 1
ATOM 926 N N . GLY A 1 116 ? 22.109 5.674 -14.095 1.00 77.00 116 GLY A N 1
ATOM 927 C CA . GLY A 1 116 ? 21.200 5.522 -12.950 1.00 77.00 116 GLY A CA 1
ATOM 928 C C . GLY A 1 116 ? 21.926 5.362 -11.604 1.00 77.00 116 GLY A C 1
ATOM 929 O O . GLY A 1 116 ? 21.352 5.627 -10.547 1.00 77.00 116 GLY A O 1
ATOM 930 N N . PHE A 1 117 ? 23.194 4.929 -11.615 1.00 79.69 117 PHE A N 1
ATOM 931 C CA . PHE A 1 117 ? 24.040 4.936 -10.418 1.00 79.69 117 PHE A CA 1
ATOM 932 C C . PHE A 1 117 ? 24.654 6.314 -10.153 1.00 79.69 117 PHE A C 1
ATOM 934 O O . PHE A 1 117 ? 24.729 6.704 -8.991 1.00 79.69 117 PHE A O 1
ATOM 941 N N . LEU A 1 118 ? 25.039 7.053 -11.198 1.00 80.88 118 LEU A N 1
ATOM 942 C CA . LEU A 1 118 ? 25.596 8.406 -11.074 1.00 80.88 118 LEU A CA 1
ATOM 943 C C . LEU A 1 118 ? 24.554 9.440 -10.632 1.00 80.88 118 LEU A C 1
ATOM 945 O O . LEU A 1 118 ? 24.870 10.309 -9.829 1.00 80.88 118 LEU A O 1
ATOM 949 N N . THR A 1 119 ? 23.305 9.317 -11.088 1.00 81.62 119 THR A N 1
ATOM 950 C CA . THR A 1 119 ? 22.192 10.166 -10.628 1.00 81.62 119 THR A CA 1
ATOM 951 C C . THR A 1 119 ? 21.786 9.874 -9.181 1.00 81.62 119 THR A C 1
ATOM 953 O O . THR A 1 119 ? 21.022 10.630 -8.590 1.00 81.62 119 THR A O 1
ATOM 956 N N . GLY A 1 120 ? 22.250 8.763 -8.596 1.00 85.38 120 GLY A N 1
ATOM 957 C CA . GLY A 1 120 ? 21.891 8.334 -7.242 1.00 85.38 120 GLY A CA 1
ATOM 958 C C . GLY A 1 120 ? 20.493 7.714 -7.112 1.00 85.38 120 GLY A C 1
ATOM 959 O O . GLY A 1 120 ? 20.194 7.126 -6.068 1.00 85.38 120 GLY A O 1
ATOM 960 N N . ILE A 1 121 ? 19.671 7.749 -8.170 1.00 85.56 121 ILE A N 1
ATOM 961 C CA . ILE A 1 121 ? 18.303 7.204 -8.179 1.00 85.56 121 ILE A CA 1
ATOM 962 C C . ILE A 1 121 ? 18.332 5.704 -7.886 1.00 85.56 121 ILE A C 1
ATOM 964 O O . ILE A 1 121 ? 17.653 5.232 -6.975 1.00 85.56 121 ILE A O 1
ATOM 968 N N . LYS A 1 122 ? 19.170 4.937 -8.592 1.00 85.44 122 LYS A N 1
ATOM 969 C CA . LYS A 1 122 ? 19.217 3.477 -8.441 1.00 85.44 122 LYS A CA 1
ATOM 970 C C . LYS A 1 122 ? 19.687 3.024 -7.048 1.00 85.44 122 LYS A C 1
ATOM 972 O O . LYS A 1 122 ? 19.025 2.158 -6.468 1.00 85.44 122 LYS A O 1
ATOM 977 N N . PRO A 1 123 ? 20.769 3.574 -6.458 1.00 90.25 123 PRO A N 1
ATOM 978 C CA . PRO A 1 123 ? 21.127 3.308 -5.064 1.00 90.25 123 PRO A CA 1
ATOM 979 C C . PRO A 1 123 ? 20.016 3.643 -4.061 1.00 90.25 123 PRO A C 1
ATOM 981 O O . PRO A 1 123 ? 19.741 2.829 -3.174 1.00 90.25 123 PRO A O 1
ATOM 984 N N . ALA A 1 124 ? 19.367 4.805 -4.203 1.00 91.19 124 ALA A N 1
ATOM 985 C CA . ALA A 1 124 ? 18.270 5.216 -3.327 1.00 91.19 124 ALA A CA 1
ATOM 986 C C . ALA A 1 124 ? 17.098 4.231 -3.424 1.00 91.19 124 ALA A C 1
ATOM 988 O O . ALA A 1 124 ? 16.641 3.695 -2.416 1.00 91.19 124 ALA A O 1
ATOM 989 N N . LEU A 1 125 ? 16.716 3.874 -4.648 1.00 89.12 125 LEU A N 1
ATOM 990 C CA . LEU A 1 125 ? 15.639 2.942 -4.938 1.00 89.12 125 LEU A CA 1
ATOM 991 C C . LEU A 1 125 ? 15.923 1.546 -4.335 1.00 89.12 125 LEU A C 1
ATOM 993 O O . LEU A 1 125 ? 15.075 0.967 -3.652 1.00 89.12 125 LEU A O 1
ATOM 997 N N . LEU A 1 126 ? 17.152 1.030 -4.470 1.00 90.75 126 LEU A N 1
ATOM 998 C CA . LEU A 1 126 ? 17.576 -0.225 -3.828 1.00 90.75 126 LEU A CA 1
ATOM 999 C C . LEU A 1 126 ? 17.540 -0.153 -2.293 1.00 90.75 126 LEU A C 1
ATOM 1001 O O . LEU A 1 126 ? 17.182 -1.135 -1.636 1.00 90.75 126 LEU A O 1
ATOM 1005 N N . LYS A 1 127 ? 17.901 0.990 -1.703 1.00 94.12 127 LYS A N 1
ATOM 1006 C CA . LYS A 1 127 ? 17.841 1.207 -0.251 1.00 94.12 127 LYS A CA 1
ATOM 1007 C C . LYS A 1 127 ? 16.394 1.192 0.247 1.00 94.12 127 LYS A C 1
ATOM 1009 O O . LYS A 1 127 ? 16.101 0.483 1.214 1.00 94.12 127 LYS A O 1
ATOM 1014 N N . THR A 1 128 ? 15.490 1.905 -0.423 1.00 94.12 128 THR A N 1
ATOM 1015 C CA . THR A 1 128 ? 14.054 1.941 -0.095 1.00 94.12 128 THR A CA 1
ATOM 1016 C C . THR A 1 128 ? 13.414 0.560 -0.256 1.00 94.12 128 THR A C 1
ATOM 1018 O O . THR A 1 128 ? 12.654 0.124 0.614 1.00 94.12 128 THR A O 1
ATOM 1021 N N . HIS A 1 129 ? 13.799 -0.198 -1.290 1.00 91.69 129 HIS A N 1
ATOM 1022 C CA . HIS A 1 129 ? 13.388 -1.596 -1.463 1.00 91.69 129 HIS A CA 1
ATOM 1023 C C . HIS A 1 129 ? 13.786 -2.479 -0.287 1.00 91.69 129 HIS A 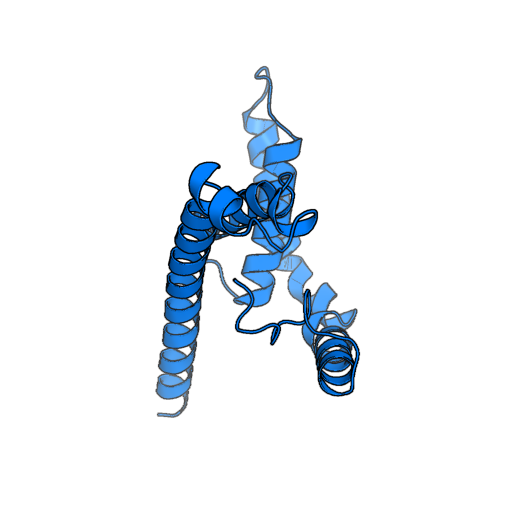C 1
ATOM 1025 O O . HIS A 1 129 ? 12.942 -3.169 0.270 1.00 91.69 129 HIS A O 1
ATOM 1031 N N . ARG A 1 130 ? 15.059 -2.445 0.129 1.00 95.00 130 ARG A N 1
ATOM 1032 C CA . ARG A 1 130 ? 15.552 -3.273 1.244 1.00 95.00 130 ARG A CA 1
ATOM 1033 C C . ARG A 1 130 ? 14.816 -2.982 2.551 1.00 95.00 130 ARG A C 1
ATOM 1035 O O . ARG A 1 130 ? 14.499 -3.909 3.293 1.00 95.00 130 ARG A O 1
ATOM 1042 N N . LYS A 1 131 ? 14.529 -1.707 2.835 1.00 96.44 131 LYS A N 1
ATOM 1043 C CA . LYS A 1 131 ? 13.741 -1.319 4.017 1.00 96.44 131 LYS A CA 1
ATOM 1044 C C . LYS A 1 131 ? 12.313 -1.859 3.942 1.00 96.44 131 LYS A C 1
ATOM 1046 O O . LYS A 1 131 ? 11.826 -2.436 4.910 1.00 96.44 131 LYS A O 1
ATOM 1051 N N . THR A 1 132 ? 11.681 -1.727 2.779 1.00 93.88 132 THR A N 1
ATOM 1052 C CA . THR A 1 132 ? 10.320 -2.225 2.541 1.00 93.88 132 THR A CA 1
ATOM 1053 C C . THR A 1 132 ? 10.252 -3.747 2.678 1.00 93.88 132 THR A C 1
ATOM 1055 O O . THR A 1 132 ? 9.390 -4.256 3.392 1.00 93.88 132 THR A O 1
ATOM 1058 N N . ASP A 1 133 ? 11.215 -4.469 2.098 1.00 94.38 133 ASP A N 1
ATOM 1059 C CA . ASP A 1 133 ? 11.357 -5.923 2.237 1.00 94.38 133 ASP A CA 1
ATOM 1060 C C . ASP A 1 133 ? 11.472 -6.352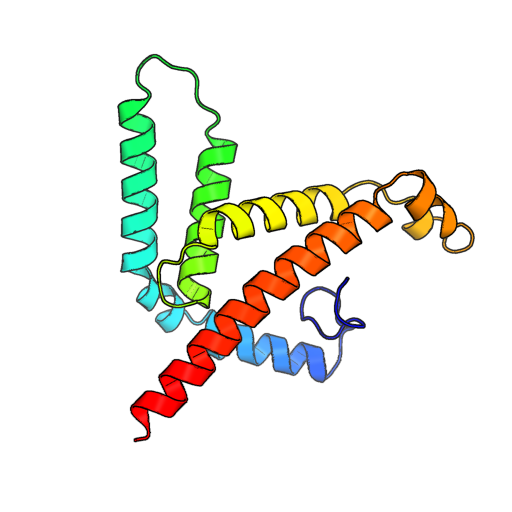 3.695 1.00 94.38 133 ASP A C 1
ATOM 1062 O O . ASP A 1 133 ? 10.830 -7.315 4.114 1.00 94.38 133 ASP A O 1
ATOM 1066 N N . LYS A 1 134 ? 12.282 -5.644 4.487 1.00 96.19 134 LYS A N 1
ATOM 1067 C CA . LYS A 1 134 ? 12.443 -5.947 5.910 1.00 96.19 134 LYS A CA 1
ATOM 1068 C C . LYS A 1 134 ? 11.108 -5.833 6.649 1.00 96.19 134 LYS A C 1
ATOM 1070 O O . LYS A 1 134 ? 10.721 -6.767 7.346 1.00 96.19 134 LYS A O 1
ATOM 1075 N N . ILE A 1 135 ? 10.381 -4.734 6.440 1.00 95.19 135 ILE A N 1
ATOM 1076 C CA . ILE A 1 135 ? 9.069 -4.508 7.060 1.00 95.19 135 ILE A CA 1
ATOM 1077 C C . ILE A 1 135 ? 8.074 -5.607 6.662 1.00 95.19 135 ILE A C 1
ATOM 1079 O O . ILE A 1 135 ? 7.407 -6.184 7.524 1.00 95.19 135 ILE A O 1
ATOM 1083 N N . LEU A 1 136 ? 7.979 -5.931 5.368 1.00 94.19 136 LEU A N 1
ATOM 1084 C CA . LEU A 1 136 ? 7.066 -6.968 4.881 1.00 94.19 136 LEU A CA 1
ATOM 1085 C C . LEU A 1 136 ? 7.423 -8.349 5.442 1.00 94.19 136 LEU A C 1
ATOM 1087 O O . LEU A 1 136 ? 6.530 -9.086 5.865 1.00 94.19 136 LEU A O 1
ATOM 1091 N N . ASN A 1 137 ? 8.711 -8.688 5.504 1.00 95.50 137 ASN A N 1
ATOM 1092 C CA . ASN A 1 137 ? 9.175 -9.946 6.082 1.00 95.50 137 ASN A CA 1
ATOM 1093 C C . ASN A 1 137 ? 8.844 -10.054 7.574 1.00 95.50 137 ASN A C 1
ATOM 1095 O O . ASN A 1 137 ? 8.352 -11.099 8.005 1.00 95.50 137 ASN A O 1
ATOM 1099 N N . ASP A 1 138 ? 9.038 -8.985 8.348 1.00 95.12 138 ASP A N 1
ATOM 1100 C CA . ASP A 1 138 ? 8.659 -8.941 9.764 1.00 95.12 138 ASP A CA 1
ATOM 1101 C C . ASP A 1 138 ? 7.154 -9.208 9.936 1.00 95.12 138 ASP A C 1
ATOM 1103 O O . ASP A 1 138 ? 6.750 -10.078 10.713 1.00 95.12 138 ASP A O 1
ATOM 1107 N N . ILE A 1 139 ? 6.313 -8.539 9.139 1.00 94.44 139 ILE A N 1
ATOM 1108 C CA . ILE A 1 139 ? 4.853 -8.719 9.156 1.00 94.44 139 ILE A CA 1
ATOM 1109 C C . ILE A 1 139 ? 4.458 -10.157 8.786 1.00 94.44 139 ILE A C 1
ATOM 1111 O O . ILE A 1 139 ? 3.610 -10.769 9.444 1.00 94.44 139 ILE A O 1
ATOM 1115 N N . ILE A 1 140 ? 5.058 -10.719 7.735 1.00 94.62 140 ILE A N 1
ATOM 1116 C CA . ILE A 1 140 ? 4.795 -12.096 7.296 1.00 94.62 140 ILE A CA 1
ATOM 1117 C C . ILE A 1 140 ? 5.187 -13.087 8.395 1.00 94.62 140 ILE A C 1
ATOM 1119 O O . ILE A 1 140 ? 4.439 -14.029 8.681 1.00 94.62 140 ILE A O 1
ATOM 1123 N N . ASN A 1 141 ? 6.342 -12.885 9.027 1.00 95.62 141 ASN A N 1
ATOM 1124 C CA . ASN A 1 141 ? 6.833 -13.746 10.097 1.00 95.62 141 ASN A CA 1
ATOM 1125 C C . ASN A 1 141 ? 5.924 -13.693 11.327 1.00 95.62 141 ASN A C 1
ATOM 1127 O O . ASN A 1 141 ? 5.585 -14.744 11.878 1.00 95.62 141 ASN A O 1
ATOM 1131 N N . ASP A 1 142 ? 5.442 -12.510 11.700 1.00 92.81 142 ASP A N 1
ATOM 1132 C CA . ASP A 1 142 ? 4.450 -12.341 12.762 1.00 92.81 142 ASP A CA 1
ATOM 1133 C C . ASP A 1 142 ? 3.150 -13.096 12.460 1.00 92.81 142 ASP A C 1
ATOM 1135 O O . ASP A 1 142 ? 2.623 -13.814 13.317 1.00 92.81 142 ASP A O 1
ATOM 1139 N N . HIS A 1 143 ? 2.636 -12.996 11.230 1.00 92.81 143 HIS A N 1
ATOM 1140 C CA . HIS A 1 143 ? 1.445 -13.742 10.820 1.00 92.81 143 HIS A CA 1
ATOM 1141 C C . HIS A 1 143 ? 1.669 -15.260 10.855 1.00 92.81 143 HIS A C 1
ATOM 1143 O O . HIS A 1 143 ? 0.809 -15.997 11.349 1.00 92.81 143 HIS A O 1
ATOM 1149 N N . LYS A 1 144 ? 2.834 -15.744 10.403 1.00 94.88 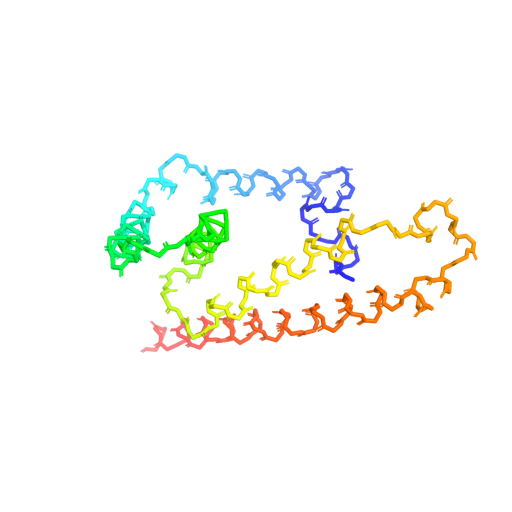144 LYS A N 1
ATOM 1150 C CA . LYS A 1 144 ? 3.203 -17.169 10.477 1.00 94.88 144 LYS A CA 1
ATOM 1151 C C . LYS A 1 144 ? 3.261 -17.663 11.925 1.00 94.88 144 LYS A C 1
ATOM 1153 O O . LYS A 1 144 ? 2.710 -18.729 12.207 1.00 94.88 144 LYS A O 1
ATOM 1158 N N . LYS A 1 145 ? 3.874 -16.899 12.838 1.00 94.88 145 LYS A N 1
ATOM 1159 C CA . LYS A 1 145 ? 3.951 -17.227 14.275 1.00 94.88 145 LYS A CA 1
ATOM 1160 C C . LYS A 1 145 ? 2.560 -17.328 14.900 1.00 94.88 145 LYS A C 1
ATOM 1162 O O . LYS A 1 145 ? 2.231 -18.360 15.480 1.00 94.88 145 LYS A O 1
ATOM 1167 N N . LYS A 1 146 ? 1.701 -16.322 14.694 1.00 91.25 146 LYS A N 1
ATOM 1168 C CA . LYS A 1 146 ? 0.315 -16.329 15.201 1.00 91.25 146 LYS A CA 1
ATOM 1169 C C . LYS A 1 146 ? -0.501 -17.506 14.667 1.00 91.25 146 LYS A C 1
ATOM 1171 O O . LYS A 1 146 ? -1.259 -18.118 15.412 1.00 91.25 146 LYS A O 1
ATOM 1176 N N . ARG A 1 147 ? -0.330 -17.856 13.388 1.00 92.69 147 ARG A N 1
ATOM 1177 C CA . ARG A 1 147 ? -1.010 -19.010 12.782 1.00 92.69 147 ARG A CA 1
ATOM 1178 C C . ARG A 1 147 ? -0.565 -20.341 13.390 1.00 92.69 147 ARG A C 1
ATOM 1180 O O . ARG A 1 147 ? -1.391 -21.233 13.517 1.00 92.69 147 ARG A O 1
ATOM 1187 N N . ARG A 1 148 ? 0.717 -20.487 13.743 1.00 94.81 148 ARG A N 1
ATOM 1188 C CA . ARG A 1 148 ? 1.234 -21.685 14.431 1.00 94.81 148 ARG A CA 1
ATOM 1189 C C . ARG A 1 148 ? 0.710 -21.785 15.864 1.00 94.81 148 ARG A C 1
ATOM 1191 O O . ARG A 1 148 ? 0.341 -22.874 16.272 1.00 94.81 148 ARG A O 1
ATOM 1198 N N . ALA A 1 149 ? 0.633 -20.665 16.583 1.00 93.12 149 ALA A N 1
ATOM 1199 C CA . ALA A 1 149 ? 0.113 -20.631 17.950 1.00 93.12 149 ALA A CA 1
ATOM 1200 C C . ALA A 1 149 ? -1.372 -21.022 18.035 1.00 93.12 149 ALA A C 1
ATOM 1202 O O . ALA A 1 149 ? -1.742 -21.739 18.944 1.00 93.12 149 ALA A O 1
ATOM 1203 N N . LYS A 1 150 ? -2.203 -20.622 17.061 1.00 85.69 150 LYS A N 1
ATOM 1204 C CA . LYS A 1 150 ? -3.632 -21.000 16.999 1.00 85.69 150 LYS A CA 1
ATOM 1205 C C . LYS A 1 150 ? -3.907 -22.467 16.634 1.00 85.69 150 LYS A C 1
ATOM 1207 O O . LYS A 1 150 ? -5.061 -22.872 16.629 1.00 85.69 150 LYS A O 1
ATOM 1212 N N . LYS A 1 151 ? -2.887 -23.210 16.195 1.00 73.88 151 LYS A N 1
ATOM 1213 C CA . LYS A 1 151 ? -3.001 -24.630 15.819 1.00 73.88 151 LYS A CA 1
ATOM 1214 C C . LYS A 1 151 ? -2.579 -25.580 16.946 1.00 73.88 151 LYS A C 1
ATOM 1216 O O . LYS A 1 151 ? -2.692 -26.785 16.758 1.00 73.88 151 LYS A O 1
ATOM 1221 N N . LYS A 1 152 ? -2.027 -25.040 18.031 1.00 52.44 152 LYS A N 1
ATOM 1222 C CA . LYS A 1 152 ? -1.783 -25.753 19.284 1.00 52.44 152 LYS A CA 1
ATOM 1223 C C . LYS A 1 152 ? -2.953 -25.482 20.214 1.00 52.44 152 LYS A C 1
ATOM 1225 O O . LYS A 1 152 ? -3.251 -26.393 21.002 1.00 52.44 152 LYS A O 1
#

Secondary structure (DSSP, 8-state):
--GGGTSTTTPPSSHHHHHHHHHIIIIISSHHHHHHTHHHHHHHHHHHHHHHHTTTTS---HHHHHHHHHHHHHHHHHHSS--TTHHHHHHHHHHHHHHHSS--HHHH-TT-TTHHHHTSHHHHHHHHHHHHHHHHHHHHHHHHHHHHHTT-

Radius of gyration: 18.9 Å; chains: 1; bounding box: 44×55×42 Å

Sequence (152 aa):
MCYGNSGIVFAPYGDYWRQMRKICISKLLSAKRVQSFSRIREEVVNNLVESISLSEGVPINLSEKIFFSTYCTAFRAAIGKKCKYEKEFVSLIKEMFTLGGAFDLPDFFPSLKFLGFLTGIKPALLKTHRKTDKILNDIINDHKKKRRAKKK